Protein AF-A0A2E9GL15-F1 (afdb_monomer)

Sequence (61 aa):
MKYNDEHFNSIRNIIDSKLISQIGEIILDSIKKNNKILICGNGGSASDSNHISAEFVGKFE

pLDDT: mean 86.0, std 13.27, range [44.88, 98.0]

Mean predicted aligned error: 6.45 Å

Foldseek 3Di:
DVVVVVVVVVVVVVPPDPVVVVVVVVVVVCVVVVHDDQFDDPDPSNVVSVVVVCVVVVVPD

Radius of gyration: 15.36 Å; Cα contacts (8 Å, |Δi|>4): 17; chains: 1; bounding box: 27×24×45 Å

Structure (mmCIF, N/CA/C/O backbone):
data_AF-A0A2E9GL15-F1
#
_entry.id   AF-A0A2E9GL15-F1
#
loop_
_atom_site.group_PDB
_atom_site.id
_atom_site.type_symbol
_atom_site.label_atom_id
_atom_site.label_alt_id
_atom_site.label_comp_id
_atom_site.label_asym_id
_atom_site.label_entity_id
_atom_site.label_seq_id
_atom_site.pdbx_PDB_ins_code
_atom_site.Cartn_x
_atom_site.Cartn_y
_atom_site.Cartn_z
_atom_site.occupancy
_atom_site.B_iso_or_equiv
_atom_site.auth_seq_id
_atom_site.auth_comp_id
_atom_site.auth_asym_id
_atom_site.auth_atom_id
_atom_site.pdbx_PDB_model_num
ATOM 1 N N . MET A 1 1 ? 11.914 5.568 -30.377 1.00 56.94 1 MET A N 1
ATOM 2 C CA . MET A 1 1 ? 10.445 5.437 -30.520 1.00 56.94 1 MET A CA 1
ATOM 3 C C . MET A 1 1 ? 9.872 4.240 -29.758 1.00 56.94 1 MET A C 1
ATOM 5 O O . MET A 1 1 ? 8.943 4.477 -29.009 1.00 56.94 1 MET A O 1
ATOM 9 N N . LYS A 1 2 ? 10.462 3.031 -29.803 1.00 58.41 2 LYS A N 1
ATOM 10 C CA . LYS A 1 2 ? 9.996 1.840 -29.043 1.00 58.41 2 LYS A CA 1
ATOM 11 C C . LYS A 1 2 ? 9.729 2.038 -27.531 1.00 58.41 2 LYS A C 1
ATOM 13 O O . LYS A 1 2 ? 8.726 1.553 -27.029 1.00 58.41 2 LYS A O 1
ATOM 18 N N . TYR A 1 3 ? 10.594 2.773 -26.822 1.00 59.84 3 TYR A N 1
ATOM 19 C CA . TYR A 1 3 ? 10.456 3.020 -25.372 1.00 59.84 3 TYR A CA 1
ATOM 20 C C . TYR A 1 3 ? 9.189 3.797 -24.986 1.00 59.84 3 TYR A C 1
ATOM 22 O O . TYR A 1 3 ? 8.627 3.565 -23.919 1.00 59.84 3 TYR A O 1
ATOM 30 N N . ASN A 1 4 ? 8.726 4.705 -25.850 1.00 70.00 4 ASN A N 1
ATOM 31 C CA . ASN A 1 4 ? 7.518 5.476 -25.564 1.00 70.00 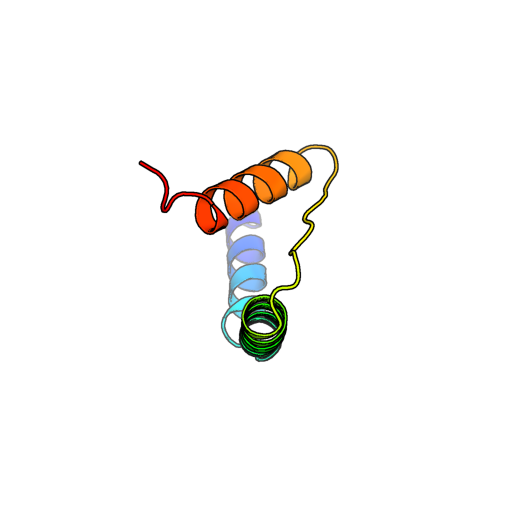4 ASN A CA 1
ATOM 32 C C . ASN A 1 4 ? 6.287 4.567 -25.648 1.00 70.00 4 ASN A C 1
ATOM 34 O O . ASN A 1 4 ? 5.429 4.626 -24.773 1.00 70.00 4 ASN A O 1
ATOM 38 N N . ASP A 1 5 ? 6.241 3.676 -26.640 1.00 76.50 5 ASP A N 1
ATOM 39 C CA . ASP A 1 5 ? 5.113 2.764 -26.843 1.00 76.50 5 ASP A CA 1
ATOM 40 C C . ASP A 1 5 ? 4.963 1.756 -25.688 1.00 76.50 5 ASP A C 1
ATOM 42 O O . ASP A 1 5 ? 3.847 1.482 -25.245 1.00 76.50 5 ASP A O 1
ATOM 46 N N . GLU A 1 6 ? 6.073 1.250 -25.136 1.00 80.12 6 GLU A N 1
ATOM 47 C CA . GLU A 1 6 ? 6.060 0.358 -23.964 1.00 80.12 6 GLU A CA 1
ATOM 48 C C . GLU A 1 6 ? 5.567 1.067 -22.694 1.00 80.12 6 GLU A C 1
ATOM 50 O O . GLU A 1 6 ? 4.763 0.508 -21.938 1.00 80.12 6 GLU A O 1
ATOM 55 N N . HIS A 1 7 ? 5.987 2.317 -22.480 1.00 81.06 7 HIS A N 1
ATOM 56 C CA . HIS A 1 7 ? 5.516 3.122 -21.354 1.00 81.06 7 HIS A CA 1
ATOM 57 C C . HIS A 1 7 ? 4.009 3.404 -21.461 1.00 81.06 7 HIS A C 1
ATOM 59 O O . HIS A 1 7 ? 3.267 3.183 -20.502 1.00 81.06 7 HIS A O 1
ATOM 65 N N . PHE A 1 8 ? 3.526 3.788 -22.649 1.00 82.75 8 PHE A N 1
ATOM 66 C CA . PHE A 1 8 ? 2.099 4.016 -22.895 1.00 82.75 8 PHE A CA 1
ATOM 67 C C . PHE A 1 8 ? 1.252 2.750 -22.718 1.00 82.75 8 PHE A C 1
ATOM 69 O O . PHE A 1 8 ? 0.158 2.821 -22.15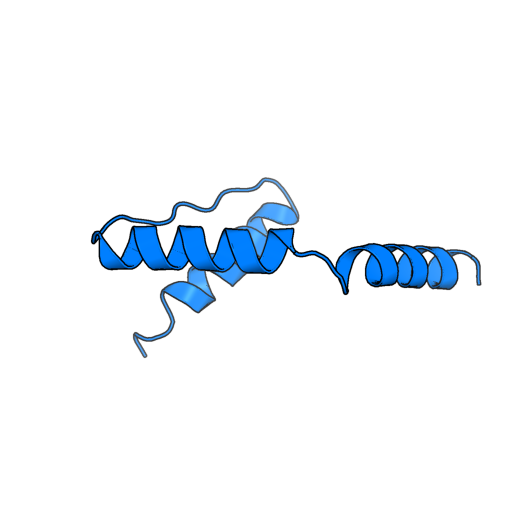5 1.00 82.75 8 PHE A O 1
ATOM 76 N N . ASN A 1 9 ? 1.743 1.588 -23.155 1.00 81.81 9 ASN A N 1
ATOM 77 C CA . ASN A 1 9 ? 1.036 0.320 -22.966 1.00 81.81 9 ASN A CA 1
ATOM 78 C C . ASN A 1 9 ? 0.975 -0.094 -21.491 1.00 81.81 9 ASN A C 1
ATOM 80 O O . ASN A 1 9 ? -0.064 -0.561 -21.028 1.00 81.81 9 ASN A O 1
ATOM 84 N N . SER A 1 10 ? 2.051 0.141 -20.739 1.00 81.38 10 SER A N 1
ATOM 85 C CA . SER A 1 10 ? 2.088 -0.126 -19.297 1.00 81.38 10 SER A CA 1
ATOM 86 C C . SER A 1 10 ? 1.079 0.744 -18.547 1.00 81.38 10 SER A C 1
ATOM 88 O O . SER A 1 10 ? 0.324 0.238 -17.724 1.00 81.38 10 SER A O 1
ATOM 90 N N . ILE A 1 11 ? 0.993 2.032 -18.894 1.00 83.06 11 ILE A N 1
ATOM 91 C CA . ILE A 1 11 ? 0.009 2.957 -18.318 1.00 83.06 11 ILE A CA 1
ATOM 92 C C . ILE A 1 11 ? -1.423 2.525 -18.658 1.00 83.06 11 ILE A C 1
ATOM 94 O O . ILE A 1 11 ? -2.266 2.472 -17.766 1.00 83.06 11 ILE A O 1
ATOM 98 N N . ARG A 1 12 ? -1.715 2.167 -19.918 1.00 80.94 12 ARG A N 1
ATOM 99 C CA . ARG A 1 12 ? -3.062 1.722 -20.325 1.00 80.94 12 ARG A CA 1
ATOM 100 C C . ARG A 1 12 ? -3.568 0.530 -19.517 1.00 80.94 12 ARG A C 1
ATOM 102 O O . ARG A 1 12 ? -4.747 0.497 -19.189 1.00 80.94 12 ARG A O 1
ATOM 109 N N . ASN A 1 13 ? -2.683 -0.394 -19.151 1.00 75.19 13 ASN A N 1
ATOM 110 C CA . ASN A 1 13 ? -3.041 -1.549 -18.326 1.00 75.19 13 ASN A CA 1
ATOM 111 C C . ASN A 1 13 ? -3.376 -1.179 -16.868 1.00 75.19 13 ASN A C 1
ATOM 113 O O . ASN A 1 13 ? -4.002 -1.971 -16.170 1.00 75.19 13 ASN A O 1
ATOM 117 N N . ILE A 1 14 ? -2.966 0.005 -16.400 1.00 77.62 14 ILE A N 1
ATOM 118 C CA . ILE A 1 14 ? -3.165 0.466 -15.018 1.00 77.62 14 ILE A CA 1
ATOM 119 C C . ILE A 1 14 ? -4.421 1.344 -14.884 1.00 77.62 14 ILE A C 1
ATOM 121 O O . ILE A 1 14 ? -5.054 1.324 -13.830 1.00 77.62 14 ILE A O 1
ATOM 125 N N . ILE A 1 15 ? -4.812 2.077 -15.939 1.00 69.12 15 ILE A N 1
ATOM 126 C CA . ILE A 1 15 ? -5.907 3.074 -15.905 1.00 69.12 15 ILE A CA 1
ATOM 127 C C . ILE A 1 15 ? -7.263 2.479 -15.476 1.00 69.12 15 ILE A C 1
ATOM 129 O O . ILE A 1 15 ? -8.066 3.195 -14.887 1.00 69.12 15 ILE A O 1
ATOM 133 N N . ASP A 1 16 ? -7.507 1.184 -15.698 1.00 66.50 16 ASP A N 1
ATOM 134 C CA . ASP A 1 16 ? -8.775 0.512 -15.358 1.00 66.50 16 ASP A CA 1
ATOM 135 C C . ASP A 1 16 ? -8.616 -0.540 -14.243 1.00 66.50 16 ASP A C 1
ATOM 137 O O . ASP A 1 16 ? -9.232 -1.609 -14.224 1.00 66.50 16 ASP A O 1
ATOM 141 N N . SER A 1 17 ? -7.70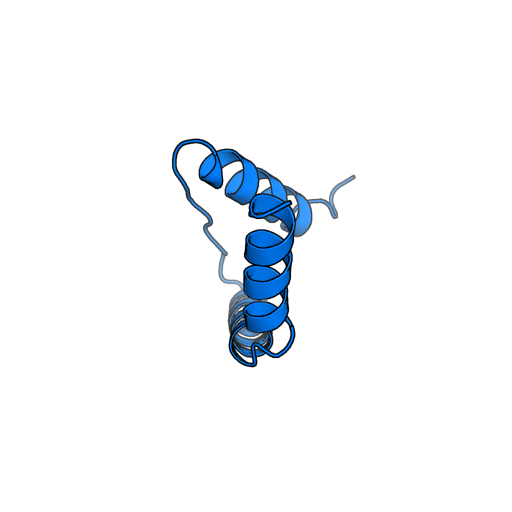0 -0.285 -13.309 1.00 77.06 17 SER A N 1
ATOM 142 C CA . SER A 1 17 ? -7.384 -1.251 -12.266 1.00 77.06 17 SER A CA 1
ATOM 143 C C . SER A 1 17 ? -8.334 -1.113 -11.078 1.00 77.06 17 SER A C 1
ATOM 145 O O . SER A 1 17 ? -8.058 -0.403 -10.108 1.00 77.06 17 SER A O 1
ATOM 147 N N . LYS A 1 18 ? -9.438 -1.875 -11.106 1.00 88.19 18 LYS A N 1
ATOM 148 C CA . LYS A 1 18 ? -10.325 -2.108 -9.943 1.00 88.19 18 LYS A CA 1
ATOM 149 C C . LYS A 1 18 ? -9.540 -2.443 -8.664 1.00 88.19 18 LYS A C 1
ATOM 151 O O . LYS A 1 18 ? -9.970 -2.099 -7.564 1.00 88.19 18 LYS A O 1
ATOM 156 N N . LEU A 1 19 ? -8.370 -3.061 -8.817 1.00 88.12 19 LEU A N 1
ATOM 157 C CA . LEU A 1 19 ? -7.459 -3.400 -7.730 1.00 88.12 19 LEU A CA 1
ATOM 158 C C . LEU A 1 19 ? -6.994 -2.170 -6.933 1.00 88.12 19 LEU A C 1
ATOM 160 O O . LEU A 1 19 ? -6.918 -2.251 -5.712 1.00 88.12 19 LEU A O 1
ATOM 164 N N . ILE A 1 20 ? -6.733 -1.026 -7.581 1.00 89.19 20 ILE A N 1
ATOM 165 C CA . ILE A 1 20 ? -6.295 0.198 -6.884 1.00 89.19 20 ILE A CA 1
ATOM 166 C C . ILE A 1 20 ? -7.398 0.694 -5.942 1.00 89.19 20 ILE A C 1
ATOM 168 O O . ILE A 1 20 ? -7.128 0.991 -4.779 1.00 89.19 20 ILE A O 1
ATOM 172 N N . SER A 1 21 ? -8.650 0.711 -6.413 1.00 91.62 21 SER A N 1
ATOM 173 C CA . SER A 1 21 ? -9.803 1.091 -5.585 1.00 91.62 21 SER A CA 1
ATOM 174 C C . SER A 1 21 ? -9.964 0.156 -4.384 1.00 91.62 21 SER A C 1
ATOM 176 O O . SER A 1 21 ? -10.159 0.618 -3.263 1.00 91.62 21 SER A O 1
ATOM 178 N N . GLN A 1 22 ? -9.826 -1.156 -4.597 1.00 94.38 22 GLN A N 1
ATOM 179 C CA . GLN A 1 22 ? -9.928 -2.154 -3.528 1.00 94.38 22 GLN A CA 1
ATOM 180 C C . GLN A 1 22 ? -8.815 -2.008 -2.483 1.00 94.38 22 GLN A C 1
ATOM 182 O O . GLN A 1 22 ? -9.074 -2.122 -1.287 1.00 94.38 22 GLN A O 1
ATOM 187 N N . ILE A 1 23 ? -7.581 -1.718 -2.909 1.00 93.88 23 ILE A N 1
ATOM 188 C CA . ILE A 1 23 ? -6.470 -1.431 -1.990 1.00 93.88 23 ILE A CA 1
ATOM 189 C C . ILE A 1 23 ? -6.793 -0.195 -1.141 1.00 93.88 23 ILE A C 1
ATOM 191 O O . ILE A 1 23 ? -6.588 -0.220 0.072 1.00 93.88 23 ILE A O 1
ATOM 195 N N . GLY A 1 24 ? -7.354 0.854 -1.752 1.00 94.06 24 GLY A N 1
ATOM 196 C CA . GLY A 1 24 ? -7.797 2.055 -1.042 1.00 94.06 24 GLY A CA 1
ATOM 197 C C . GLY A 1 24 ? -8.843 1.761 0.040 1.00 94.06 24 GLY A C 1
ATOM 198 O O . GLY A 1 24 ? -8.702 2.227 1.171 1.00 94.06 24 GLY A O 1
ATOM 199 N N . GLU A 1 25 ? -9.849 0.939 -0.269 1.00 97.00 25 GLU A N 1
ATOM 200 C CA . GLU A 1 25 ? -10.869 0.509 0.700 1.00 97.00 25 GLU A CA 1
ATOM 201 C C . GLU A 1 25 ? -10.258 -0.280 1.869 1.00 97.00 25 GLU A C 1
ATOM 203 O O . GLU A 1 25 ? -10.555 0.005 3.030 1.00 97.00 25 GLU A O 1
ATOM 208 N N . ILE A 1 26 ? -9.341 -1.212 1.588 1.00 96.88 26 ILE A N 1
ATOM 209 C CA . ILE A 1 26 ? -8.653 -2.007 2.618 1.00 96.88 26 ILE A CA 1
ATOM 210 C C . ILE A 1 26 ? -7.822 -1.112 3.547 1.00 96.88 26 ILE A C 1
ATOM 212 O O . ILE A 1 26 ? -7.859 -1.276 4.770 1.00 96.88 26 ILE A O 1
ATOM 216 N N . ILE A 1 27 ? -7.078 -0.156 2.982 1.00 96.50 27 ILE A N 1
ATOM 217 C CA . ILE A 1 27 ? -6.281 0.804 3.755 1.00 96.50 27 ILE A CA 1
ATOM 218 C C . ILE A 1 27 ? -7.196 1.658 4.640 1.00 96.50 27 ILE A C 1
ATOM 220 O O . ILE A 1 27 ? -6.934 1.793 5.838 1.00 96.50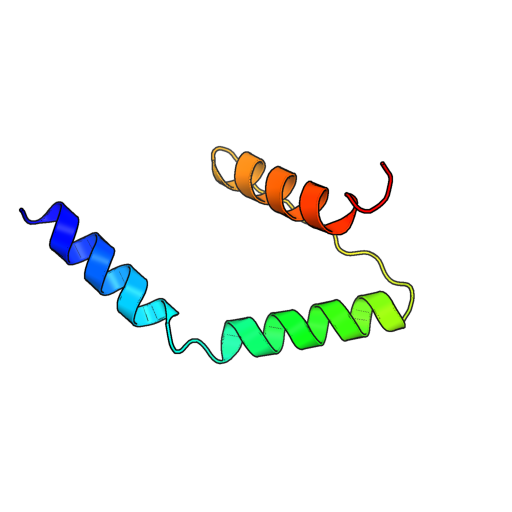 27 ILE A O 1
ATOM 224 N N . LEU A 1 28 ? -8.294 2.183 4.085 1.00 96.06 28 LEU A N 1
ATOM 225 C CA . LEU A 1 28 ? -9.267 2.992 4.820 1.00 96.06 28 LEU A CA 1
ATOM 226 C C . LEU A 1 28 ? -9.869 2.224 6.003 1.00 96.06 28 LEU A C 1
ATOM 228 O O . LEU A 1 28 ? -9.929 2.748 7.117 1.00 96.06 28 LEU A O 1
ATOM 232 N N . ASP A 1 29 ? -10.293 0.984 5.777 1.00 98.00 29 ASP A N 1
ATOM 233 C CA . ASP A 1 29 ? -10.869 0.136 6.819 1.00 98.00 29 ASP A CA 1
ATOM 234 C C . ASP A 1 29 ? -9.856 -0.210 7.912 1.00 98.00 29 ASP A C 1
ATOM 236 O O . ASP A 1 29 ? -10.211 -0.259 9.093 1.00 98.00 29 ASP A O 1
ATOM 240 N N . SER A 1 30 ? -8.590 -0.419 7.544 1.00 97.44 30 SER A N 1
ATOM 241 C CA . SER A 1 30 ? -7.502 -0.636 8.499 1.00 97.44 30 SER A CA 1
ATOM 242 C C . SER A 1 30 ? -7.306 0.588 9.401 1.00 97.44 30 SER A C 1
ATOM 244 O O . SER A 1 30 ? -7.312 0.464 10.628 1.00 97.44 30 SER A O 1
ATOM 246 N N . ILE A 1 31 ? -7.239 1.785 8.810 1.00 94.75 31 ILE A N 1
ATOM 247 C CA . ILE A 1 31 ? -7.078 3.045 9.549 1.00 94.75 31 ILE A CA 1
ATOM 248 C C . ILE A 1 31 ? -8.282 3.306 10.466 1.00 94.75 31 ILE A C 1
ATOM 250 O O . ILE A 1 31 ? -8.098 3.650 11.632 1.00 94.75 31 ILE A O 1
ATOM 254 N N . LYS A 1 32 ? -9.520 3.076 9.998 1.00 96.44 32 LYS A N 1
ATOM 255 C CA . LYS A 1 32 ? -10.741 3.210 10.823 1.00 96.44 32 LYS A CA 1
ATOM 256 C C . LYS A 1 32 ? -10.749 2.285 12.042 1.00 96.44 32 LYS A C 1
ATOM 258 O O . LYS A 1 32 ? -11.344 2.624 13.060 1.00 96.44 32 LYS A O 1
ATOM 263 N N . LYS A 1 33 ? -10.086 1.130 11.948 1.00 98.00 33 LYS A N 1
ATOM 264 C CA . LYS A 1 33 ? -9.898 0.176 13.054 1.00 98.00 33 LYS A CA 1
ATOM 265 C C . LYS A 1 33 ? -8.699 0.520 13.946 1.00 98.00 33 LYS A C 1
ATOM 267 O O . LYS A 1 33 ? -8.322 -0.291 14.784 1.00 98.00 33 LYS A O 1
ATOM 272 N N . ASN A 1 34 ? -8.121 1.713 13.785 1.00 96.19 34 ASN A N 1
ATOM 273 C CA . ASN A 1 34 ? -6.961 2.205 14.528 1.00 96.19 34 ASN A CA 1
ATOM 274 C C . ASN A 1 34 ? -5.699 1.336 14.347 1.00 96.19 34 ASN A C 1
ATOM 276 O O . ASN A 1 34 ? -4.830 1.290 15.220 1.00 96.19 34 ASN A O 1
ATOM 280 N N . ASN A 1 35 ? -5.599 0.635 13.212 1.00 96.75 35 ASN A N 1
ATOM 281 C CA . ASN A 1 35 ? -4.406 -0.115 12.835 1.00 96.75 35 ASN A CA 1
ATOM 282 C C . ASN A 1 35 ? -3.380 0.791 12.145 1.00 96.75 35 ASN A C 1
ATOM 284 O O . ASN A 1 35 ? -3.648 1.941 11.797 1.00 96.75 35 ASN A O 1
ATOM 288 N N . LYS A 1 36 ? -2.187 0.239 11.919 1.00 93.94 36 LYS A N 1
ATOM 289 C CA . LYS A 1 36 ? -1.082 0.910 11.230 1.00 93.94 36 LYS A CA 1
ATOM 290 C C . LYS A 1 36 ? -0.899 0.340 9.831 1.00 93.94 36 LYS A C 1
ATOM 292 O O . LYS A 1 36 ? -1.117 -0.851 9.613 1.00 93.94 36 LYS A O 1
ATOM 297 N N . ILE A 1 37 ? -0.438 1.183 8.916 1.00 94.81 37 ILE A N 1
ATOM 298 C CA .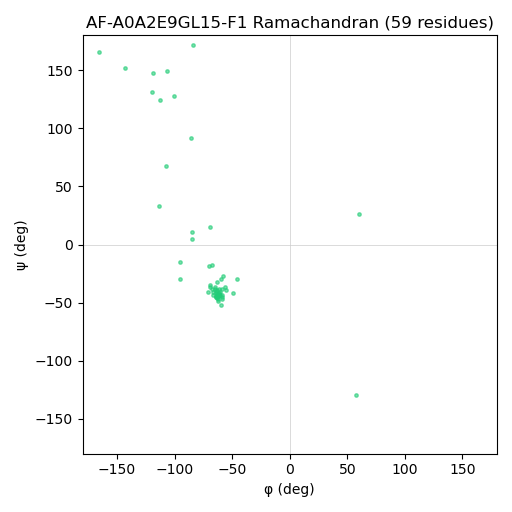 ILE A 1 37 ? 0.040 0.764 7.600 1.00 94.81 37 ILE A CA 1
ATOM 299 C C . ILE A 1 37 ? 1.568 0.745 7.649 1.00 94.81 37 ILE A C 1
ATOM 301 O O . ILE A 1 37 ? 2.184 1.722 8.070 1.00 94.81 37 ILE A O 1
ATOM 305 N N . LEU A 1 38 ? 2.170 -0.378 7.258 1.00 95.19 38 LEU A N 1
ATOM 306 C CA . LEU A 1 38 ? 3.619 -0.536 7.141 1.00 95.19 38 LEU A CA 1
ATOM 307 C C . LEU A 1 38 ? 3.958 -0.700 5.661 1.00 95.19 38 LEU A C 1
ATOM 309 O O . LEU A 1 38 ? 3.420 -1.593 5.011 1.00 95.19 38 LEU A O 1
ATOM 313 N N . ILE A 1 39 ? 4.834 0.158 5.143 1.00 94.62 39 ILE A N 1
ATOM 314 C CA . ILE A 1 39 ? 5.255 0.154 3.739 1.00 94.62 39 ILE A CA 1
ATOM 315 C C . ILE A 1 39 ? 6.762 -0.084 3.705 1.00 94.62 39 ILE A C 1
ATOM 317 O O . ILE A 1 39 ? 7.509 0.548 4.452 1.00 94.62 39 ILE A O 1
ATOM 321 N N . CYS A 1 40 ? 7.214 -1.024 2.877 1.00 95.69 40 CYS A N 1
ATOM 322 C CA . CYS A 1 40 ? 8.625 -1.359 2.746 1.00 95.69 40 CYS A CA 1
ATOM 323 C C . CYS A 1 40 ? 8.989 -1.699 1.298 1.00 95.69 40 CYS A C 1
ATOM 325 O O . CYS A 1 40 ? 8.171 -2.199 0.526 1.00 95.69 40 CYS A O 1
ATOM 327 N N . GLY A 1 41 ? 10.249 -1.447 0.952 1.00 96.25 41 GLY A N 1
ATOM 328 C CA . GLY A 1 41 ? 10.805 -1.686 -0.372 1.00 96.25 41 GLY A CA 1
ATOM 329 C C . GLY A 1 41 ? 12.331 -1.626 -0.342 1.00 96.25 41 GLY A C 1
ATOM 33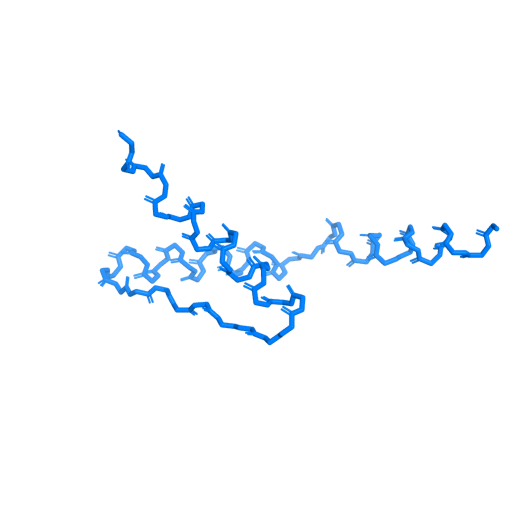0 O O . GLY A 1 41 ? 12.923 -1.148 0.624 1.00 96.25 41 GLY A O 1
ATOM 331 N N . ASN A 1 42 ? 12.964 -2.111 -1.409 1.00 96.94 42 ASN A N 1
ATOM 332 C CA . ASN A 1 42 ? 14.417 -2.115 -1.596 1.00 96.94 42 ASN A CA 1
ATOM 333 C C . ASN A 1 42 ? 14.803 -1.289 -2.836 1.00 96.94 42 ASN A C 1
ATOM 335 O O . ASN A 1 42 ? 14.070 -1.260 -3.829 1.00 96.94 42 ASN A O 1
ATOM 339 N N . GLY A 1 43 ? 15.972 -0.641 -2.814 1.00 94.69 43 GLY A N 1
ATOM 340 C CA . GLY A 1 43 ? 16.444 0.180 -3.937 1.00 94.69 43 GLY A CA 1
ATOM 341 C C . GLY A 1 43 ? 15.450 1.293 -4.294 1.00 94.69 43 GLY A C 1
ATOM 342 O O . GLY A 1 43 ? 14.986 2.001 -3.406 1.00 94.69 43 GLY A O 1
ATOM 343 N N . GLY A 1 44 ? 15.084 1.426 -5.574 1.00 93.12 44 GLY A N 1
ATOM 344 C CA . GLY A 1 44 ? 14.124 2.446 -6.030 1.00 93.12 44 GLY A CA 1
ATOM 345 C C . GLY A 1 44 ? 12.773 2.391 -5.303 1.00 93.12 44 GLY A C 1
ATOM 346 O O . GLY A 1 44 ? 12.272 3.421 -4.868 1.00 93.12 44 GLY A O 1
ATOM 347 N N . SER A 1 45 ? 12.258 1.187 -5.029 1.00 94.62 45 SER A N 1
ATOM 348 C CA . SER A 1 45 ? 10.993 1.010 -4.295 1.00 94.62 45 SER A CA 1
ATOM 349 C C . SER A 1 45 ? 11.056 1.446 -2.823 1.00 94.62 45 SER A C 1
ATOM 351 O O . SER A 1 45 ? 10.016 1.687 -2.212 1.00 94.62 45 SER A O 1
ATOM 353 N N . ALA A 1 46 ? 12.254 1.588 -2.238 1.00 96.56 46 ALA A N 1
ATOM 354 C CA . ALA A 1 46 ? 12.407 2.196 -0.915 1.00 96.56 46 ALA A CA 1
ATOM 355 C C . ALA A 1 46 ? 12.094 3.702 -0.958 1.00 96.56 46 ALA A C 1
ATOM 357 O O . ALA A 1 46 ? 11.480 4.229 -0.034 1.00 96.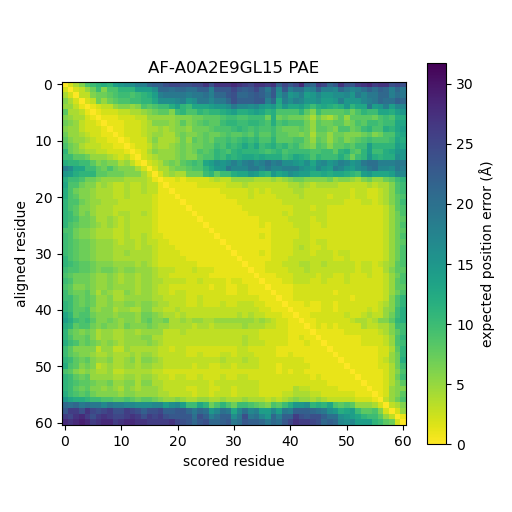56 46 ALA A O 1
ATOM 358 N N . SER A 1 47 ? 12.463 4.379 -2.054 1.00 94.88 47 SER A N 1
ATOM 359 C CA . SER A 1 47 ? 12.106 5.782 -2.285 1.00 94.88 47 SER A CA 1
ATOM 360 C C . SER A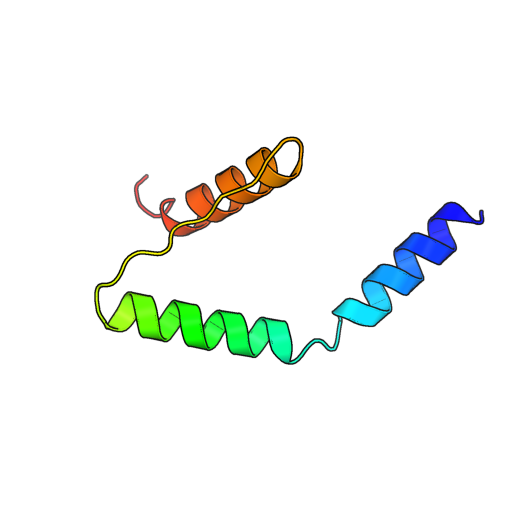 1 47 ? 10.594 5.941 -2.421 1.00 94.88 47 SER A C 1
ATOM 362 O O . SER A 1 47 ? 10.020 6.809 -1.768 1.00 94.88 47 SER A O 1
ATOM 364 N N . ASP A 1 48 ? 9.941 5.067 -3.193 1.00 95.44 48 ASP A N 1
ATOM 365 C CA . ASP A 1 48 ? 8.479 5.068 -3.333 1.00 95.44 48 ASP A CA 1
ATOM 366 C C . ASP A 1 48 ? 7.788 4.784 -1.989 1.00 95.44 48 ASP A C 1
ATOM 368 O O . ASP A 1 48 ? 6.857 5.489 -1.604 1.00 95.44 48 ASP A O 1
ATOM 372 N N . SER A 1 49 ? 8.288 3.802 -1.225 1.00 94.75 49 SER A N 1
ATOM 373 C CA . SER A 1 49 ? 7.769 3.473 0.113 1.00 94.75 49 SER A CA 1
ATOM 374 C C . SER A 1 49 ? 7.844 4.664 1.066 1.00 94.75 49 SER A C 1
ATOM 376 O O . SER A 1 49 ? 6.888 4.937 1.794 1.00 94.75 49 SER A O 1
ATOM 378 N N . ASN A 1 50 ? 8.969 5.385 1.052 1.00 92.50 50 ASN A N 1
ATOM 379 C CA . ASN A 1 50 ? 9.159 6.585 1.860 1.00 92.50 50 ASN A CA 1
ATOM 380 C C . ASN A 1 50 ? 8.233 7.716 1.416 1.00 9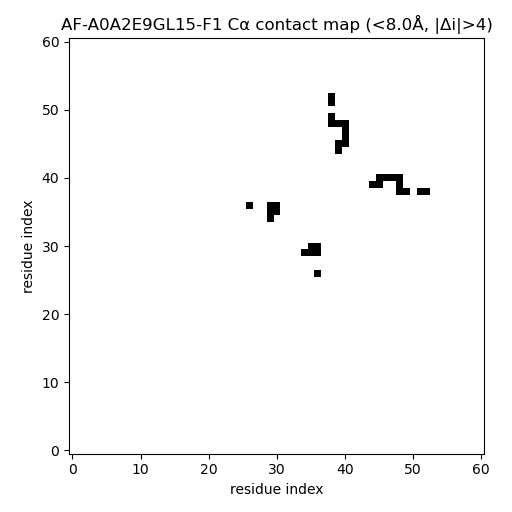2.50 50 ASN A C 1
ATOM 382 O O . ASN A 1 50 ? 7.624 8.357 2.268 1.00 92.50 50 ASN A O 1
ATOM 386 N N . HIS A 1 51 ? 8.099 7.939 0.108 1.00 92.75 51 HIS A N 1
ATOM 387 C CA . HIS A 1 51 ? 7.221 8.971 -0.433 1.00 92.75 51 HIS A CA 1
ATOM 388 C C . HIS A 1 51 ? 5.766 8.734 -0.011 1.00 92.75 51 HIS A C 1
ATOM 390 O O . HIS A 1 51 ? 5.163 9.603 0.612 1.00 92.75 51 HIS A O 1
ATOM 396 N N . ILE A 1 52 ? 5.244 7.524 -0.232 1.00 92.75 52 ILE A N 1
ATOM 397 C CA . ILE A 1 52 ? 3.871 7.168 0.151 1.00 92.75 52 ILE A CA 1
ATOM 398 C C . ILE A 1 52 ? 3.687 7.278 1.673 1.00 92.75 52 ILE A C 1
ATOM 400 O O . ILE A 1 52 ? 2.681 7.801 2.150 1.00 92.75 52 ILE A O 1
ATOM 404 N N . SER A 1 53 ? 4.664 6.819 2.462 1.00 92.81 53 SER A N 1
ATOM 405 C CA . SER A 1 53 ? 4.602 6.937 3.927 1.00 92.81 53 SER A CA 1
ATOM 406 C C . SER A 1 53 ? 4.532 8.399 4.375 1.00 92.81 53 SER A C 1
ATOM 408 O O . SER A 1 53 ? 3.756 8.713 5.276 1.00 92.81 53 SER A O 1
ATOM 410 N N . ALA A 1 54 ? 5.303 9.287 3.735 1.00 91.69 54 ALA A N 1
ATOM 411 C CA . ALA A 1 54 ? 5.302 10.720 4.009 1.00 91.69 54 ALA A CA 1
ATOM 412 C C . ALA A 1 54 ? 3.946 11.363 3.689 1.00 91.69 54 ALA A C 1
ATOM 414 O O . ALA A 1 54 ? 3.445 12.138 4.496 1.00 91.69 54 ALA A O 1
ATOM 415 N N . GLU A 1 55 ? 3.305 10.993 2.578 1.00 91.12 55 GLU A N 1
ATOM 416 C CA . GLU A 1 55 ? 1.961 11.476 2.235 1.00 91.12 55 GLU A CA 1
ATOM 417 C C . GLU A 1 55 ? 0.908 11.071 3.282 1.00 91.12 55 GLU A C 1
ATOM 419 O O . GLU A 1 55 ? 0.036 11.870 3.629 1.00 91.12 55 GLU A O 1
ATOM 424 N N . PHE A 1 56 ? 1.001 9.858 3.841 1.00 89.12 56 PHE A N 1
ATOM 425 C CA . PHE A 1 56 ? 0.077 9.397 4.885 1.00 89.12 56 PHE A CA 1
ATOM 426 C C . PHE A 1 56 ? 0.249 10.128 6.223 1.00 89.12 56 PHE A C 1
ATOM 428 O O . PHE A 1 56 ? -0.738 10.336 6.933 1.00 89.12 56 PHE A O 1
ATOM 435 N N . VAL A 1 57 ? 1.480 10.497 6.591 1.00 87.81 57 VAL A N 1
ATOM 436 C CA . VAL A 1 57 ? 1.774 11.173 7.870 1.00 87.81 57 VAL A CA 1
ATOM 437 C C . VAL A 1 57 ? 1.829 12.699 7.753 1.00 87.81 57 VAL A C 1
ATOM 439 O O . VAL A 1 57 ? 1.746 13.384 8.766 1.00 87.81 57 VAL A O 1
ATOM 442 N N . GLY A 1 58 ? 1.916 13.247 6.540 1.00 71.19 58 GLY A N 1
ATOM 443 C CA . GLY A 1 58 ? 2.162 14.662 6.233 1.00 71.19 58 GLY A CA 1
ATOM 444 C C . GLY A 1 58 ? 1.041 15.650 6.577 1.00 71.19 58 GLY A C 1
ATOM 445 O O . GLY A 1 58 ? 1.077 16.786 6.127 1.00 71.19 58 GLY A O 1
ATOM 446 N N . LYS A 1 59 ? 0.049 15.259 7.388 1.00 55.44 59 LYS A N 1
ATOM 447 C CA . LYS A 1 59 ? -0.905 16.193 8.024 1.00 55.44 59 LYS A CA 1
ATOM 448 C C . LYS A 1 59 ? -0.388 16.804 9.335 1.00 55.44 59 LYS A C 1
ATOM 450 O O . LYS A 1 59 ? -1.142 17.511 9.999 1.00 55.44 59 LYS A O 1
ATOM 455 N N . PHE A 1 60 ? 0.859 16.531 9.708 1.00 50.88 60 PHE A N 1
ATOM 456 C CA . PHE A 1 60 ? 1.553 17.186 10.817 1.00 50.88 60 PHE A CA 1
ATOM 457 C C . PHE A 1 60 ? 2.626 18.141 10.272 1.00 50.88 60 PHE A C 1
ATOM 459 O O . PHE A 1 60 ? 3.819 17.883 10.422 1.00 50.88 60 PHE A O 1
ATOM 466 N N . GLU A 1 61 ? 2.189 19.217 9.618 1.00 44.88 61 GLU A N 1
ATOM 467 C CA . GLU A 1 61 ? 2.928 20.489 9.593 1.00 44.88 61 GLU A CA 1
ATOM 468 C C . GLU A 1 61 ? 2.235 21.477 10.534 1.00 44.88 61 GLU A C 1
ATOM 470 O O . GLU A 1 61 ? 0.979 21.495 10.547 1.00 44.88 61 GLU A O 1
#

Solvent-accessible surface area (backbone atoms only — not comparable to full-atom values): 3759 Å² total; per-residue (Å²): 115,72,70,58,56,54,52,52,52,56,48,60,70,52,77,78,40,67,62,60,58,51,51,51,52,53,51,51,54,39,49,75,69,73,50,85,88,86,72,79,51,66,76,73,46,30,55,52,28,49,52,56,52,45,66,75,58,61,83,76,120

Secondary structure (DSSP, 8-state):
-HHHHHHHHHHHHHTT-HHHHHHHHHHHHHHHTT-------STHHHHHHHHHHHHHHTT--